Protein AF-A0A3D2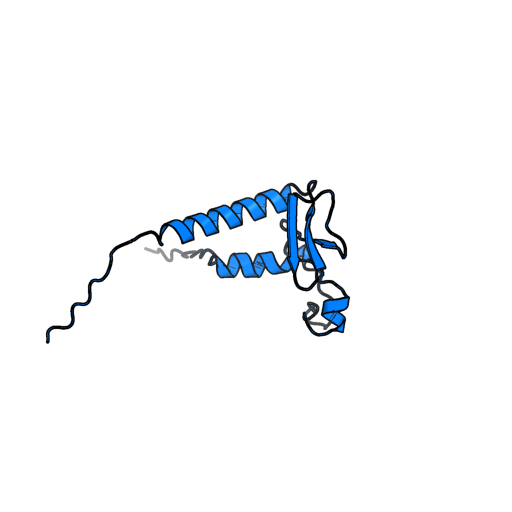HH49-F1 (afdb_monomer_lite)

Secondary structure (DSSP, 8-state):
-----------PPPHHHHHHHHGGGBPPPHHHHHTTSS---B-TTSSBP-GGGT--S--BEEESSPPSSEEEEEEETTEEEEEETT-HHHHHHHHHHHHHHHHHHGGG------------

Foldseek 3Di:
DDDPPPDDDDDDDDLVRLVVLLVLQEDDPVVCCVVVVDPQDADPVRHRDNSCVVVVQAHKYKDLDDDPAFPDWDDDPSIIIGHGNPRPSNVVSVVVSVVVVVVVCVVVPPPPPPDDDDDD

Structure (mmCIF, N/CA/C/O backbone):
data_AF-A0A3D2HH49-F1
#
_entry.id   AF-A0A3D2HH49-F1
#
loop_
_atom_site.group_PDB
_atom_site.id
_atom_site.type_symbol
_atom_site.label_atom_id
_atom_site.label_alt_id
_atom_site.label_comp_id
_atom_site.label_asym_id
_atom_site.label_entity_id
_atom_site.label_seq_id
_atom_site.pdbx_PDB_ins_code
_atom_site.Cartn_x
_atom_site.Cartn_y
_atom_site.Cartn_z
_atom_site.occupancy
_atom_site.B_iso_or_equiv
_atom_site.auth_seq_id
_atom_site.auth_comp_id
_atom_site.auth_asym_id
_atom_site.auth_atom_id
_atom_site.pdbx_PDB_model_num
ATOM 1 N N . LEU A 1 1 ? 31.357 33.435 22.767 1.00 41.88 1 LEU A N 1
ATOM 2 C CA . LEU A 1 1 ? 30.762 32.259 23.426 1.00 41.88 1 LEU A CA 1
ATOM 3 C C . LEU A 1 1 ? 29.856 31.630 22.396 1.00 41.88 1 LEU A C 1
ATOM 5 O O . LEU A 1 1 ? 28.880 32.253 21.998 1.00 41.88 1 LEU A O 1
ATOM 9 N N . ASP A 1 2 ? 30.326 30.503 21.885 1.00 55.03 2 ASP A N 1
ATOM 10 C CA . ASP A 1 2 ? 29.757 29.717 20.800 1.00 55.03 2 ASP A CA 1
ATOM 11 C C . ASP A 1 2 ? 28.342 29.238 21.104 1.00 55.03 2 ASP A C 1
ATOM 13 O O . ASP A 1 2 ? 28.065 28.790 22.217 1.00 55.03 2 ASP A O 1
ATOM 17 N N . GLN A 1 3 ? 27.480 29.261 20.087 1.00 56.69 3 GLN A N 1
ATOM 18 C CA . GLN A 1 3 ? 26.360 28.330 19.990 1.00 56.69 3 GLN A CA 1
ATOM 19 C C . GLN A 1 3 ? 25.876 28.225 18.536 1.00 56.69 3 GLN A C 1
ATOM 21 O O . GLN A 1 3 ? 24.734 28.545 18.214 1.00 56.69 3 GLN A O 1
ATOM 26 N N . ASP A 1 4 ? 26.754 27.736 17.654 1.00 56.50 4 ASP A N 1
ATOM 27 C CA . ASP A 1 4 ? 26.332 27.092 16.404 1.00 56.50 4 ASP A CA 1
ATOM 28 C C . ASP A 1 4 ? 25.575 25.808 16.773 1.00 56.50 4 ASP A C 1
ATOM 30 O O . ASP A 1 4 ? 26.128 24.716 16.877 1.00 56.50 4 ASP A O 1
ATOM 34 N N . SER A 1 5 ? 24.289 25.962 17.081 1.00 60.91 5 SER A N 1
ATOM 35 C CA . SER A 1 5 ? 23.391 24.835 17.302 1.00 60.91 5 SER A CA 1
ATOM 36 C C . SER A 1 5 ? 22.958 24.325 15.935 1.00 60.91 5 SER A C 1
ATOM 38 O O . SER A 1 5 ? 22.087 24.920 15.298 1.00 60.91 5 SER A O 1
ATOM 40 N N . GLU A 1 6 ? 23.579 23.243 15.468 1.00 72.56 6 GLU A N 1
ATOM 41 C CA . GLU A 1 6 ? 23.123 22.502 14.293 1.00 72.56 6 GLU A CA 1
ATOM 42 C C . GLU A 1 6 ? 21.652 22.104 14.490 1.00 72.56 6 GLU A C 1
ATOM 44 O O . GLU A 1 6 ? 21.317 21.205 15.263 1.00 72.56 6 GLU A O 1
ATOM 49 N N . SER A 1 7 ? 20.744 22.825 13.832 1.00 74.88 7 SER A N 1
ATOM 50 C CA . SER A 1 7 ? 19.310 22.574 13.944 1.00 74.88 7 SER A CA 1
ATOM 51 C C . SER A 1 7 ? 18.881 21.523 12.920 1.00 74.88 7 SER A C 1
ATOM 53 O O . SER A 1 7 ? 19.036 21.698 11.712 1.00 74.88 7 SER A O 1
ATOM 55 N N . LEU A 1 8 ? 18.335 20.406 13.407 1.00 81.50 8 LEU A N 1
ATOM 56 C CA . LEU A 1 8 ? 17.749 19.358 12.574 1.00 81.50 8 LEU A CA 1
ATOM 57 C C . LEU A 1 8 ? 16.251 19.619 12.402 1.00 81.50 8 LEU A C 1
ATOM 59 O O . LEU A 1 8 ? 15.464 19.435 13.331 1.00 81.50 8 LEU A O 1
ATOM 63 N N . VAL A 1 9 ? 15.848 20.012 11.196 1.00 82.69 9 VAL A N 1
ATOM 64 C CA . VAL A 1 9 ? 14.434 20.166 10.839 1.00 82.69 9 VAL A CA 1
ATOM 65 C C . VAL A 1 9 ? 13.927 18.860 10.234 1.00 82.69 9 VAL A C 1
ATOM 67 O O . VAL A 1 9 ? 14.352 18.455 9.154 1.00 82.69 9 VAL A O 1
ATOM 70 N N . VAL A 1 10 ? 12.997 18.199 10.923 1.00 86.12 10 VAL A N 1
ATOM 71 C CA . VAL A 1 10 ? 12.302 17.014 10.406 1.00 86.12 10 VAL A CA 1
ATOM 72 C C . VAL A 1 10 ? 10.929 17.439 9.902 1.00 86.12 10 VAL A C 1
ATOM 74 O O . VAL A 1 10 ? 10.110 17.944 10.666 1.00 86.12 10 VAL A O 1
ATOM 77 N N . GLN A 1 11 ? 10.666 17.215 8.615 1.00 82.44 11 GLN A N 1
ATOM 78 C CA . GLN A 1 11 ? 9.363 17.476 8.011 1.00 82.44 11 GLN A CA 1
ATOM 79 C C . GLN A 1 11 ? 8.635 16.162 7.714 1.00 82.44 11 GLN A C 1
ATOM 81 O O . GLN A 1 11 ? 9.164 15.271 7.046 1.00 82.44 11 GLN A O 1
ATOM 86 N N . CYS A 1 12 ? 7.395 16.049 8.188 1.00 84.69 12 CYS A N 1
ATOM 87 C CA . CYS A 1 12 ? 6.527 14.921 7.865 1.00 84.69 12 CYS A CA 1
ATOM 88 C C . CYS A 1 12 ? 6.048 14.987 6.408 1.00 84.69 12 CYS A C 1
ATOM 90 O O . CYS A 1 12 ? 5.880 16.063 5.830 1.00 84.69 12 CYS A O 1
ATOM 92 N N . ARG A 1 13 ? 5.775 13.819 5.816 1.00 83.88 13 ARG A N 1
ATOM 93 C CA . ARG A 1 13 ? 5.151 13.748 4.488 1.00 83.88 13 ARG A CA 1
ATOM 94 C C . ARG A 1 13 ? 3.709 14.243 4.550 1.00 83.88 13 ARG A C 1
ATOM 96 O O . ARG A 1 13 ? 3.001 14.002 5.524 1.00 83.88 13 ARG A O 1
ATOM 103 N N . THR A 1 14 ? 3.258 14.866 3.466 1.00 91.62 14 THR A N 1
ATOM 104 C CA . THR A 1 14 ? 1.831 15.130 3.248 1.00 91.62 14 THR A CA 1
ATOM 105 C C . THR A 1 14 ? 1.067 13.812 3.100 1.00 91.62 14 THR A C 1
ATOM 107 O O . THR A 1 14 ? 1.656 12.791 2.735 1.00 91.62 14 THR A O 1
ATOM 110 N N . LEU A 1 15 ? -0.255 13.829 3.310 1.00 90.81 15 LEU A N 1
ATOM 111 C CA . LEU A 1 15 ? -1.096 12.646 3.082 1.00 90.81 15 LEU A CA 1
ATOM 11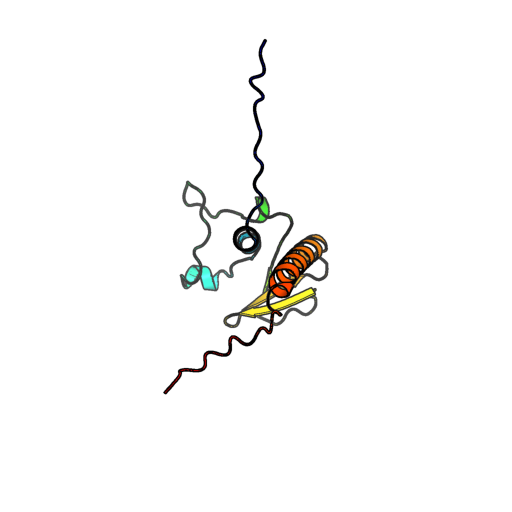2 C C . LEU A 1 15 ? -0.937 12.106 1.652 1.00 90.81 15 LEU A C 1
ATOM 114 O O . LEU A 1 15 ? -0.799 10.902 1.461 1.00 90.81 15 LEU A O 1
ATOM 118 N N . LEU A 1 16 ? -0.856 12.991 0.654 1.00 91.94 16 LEU A N 1
ATOM 119 C CA . LEU A 1 16 ? -0.572 12.599 -0.727 1.00 91.94 16 LEU A CA 1
ATOM 120 C C . LEU A 1 16 ? 0.780 11.877 -0.850 1.00 91.94 16 LEU A C 1
ATOM 122 O O . LEU A 1 16 ? 0.874 10.861 -1.531 1.00 91.94 16 LEU A O 1
ATOM 126 N N . GLY A 1 17 ? 1.820 12.361 -0.166 1.00 91.44 17 GLY A N 1
ATOM 127 C CA . GLY A 1 17 ? 3.131 11.709 -0.135 1.00 91.44 17 GLY A CA 1
ATOM 128 C C . GLY A 1 17 ? 3.124 10.345 0.565 1.00 91.44 17 GLY A C 1
ATOM 129 O O . GLY A 1 17 ? 3.910 9.469 0.197 1.00 91.44 17 GLY A O 1
ATOM 130 N N . VAL A 1 18 ? 2.236 10.149 1.545 1.00 92.12 18 VAL A N 1
ATOM 131 C CA . VAL A 1 18 ? 1.986 8.846 2.181 1.00 92.12 18 VAL A CA 1
ATOM 132 C C . VAL A 1 18 ? 1.286 7.903 1.203 1.00 92.12 18 VAL A C 1
ATOM 134 O O . VAL A 1 18 ? 1.764 6.792 1.000 1.00 92.12 18 VAL A O 1
ATOM 137 N N . LEU A 1 19 ? 0.221 8.351 0.533 1.00 92.50 19 LEU A N 1
ATOM 138 C CA . LEU A 1 19 ? -0.505 7.553 -0.464 1.00 92.50 19 LEU A CA 1
ATOM 139 C C . LEU A 1 19 ? 0.376 7.189 -1.666 1.00 92.50 19 LEU A C 1
ATOM 141 O O . LEU A 1 19 ? 0.357 6.051 -2.128 1.00 92.50 19 LEU A O 1
ATOM 145 N N . TYR A 1 20 ? 1.211 8.119 -2.136 1.00 91.31 20 TYR A N 1
ATOM 146 C CA . TYR A 1 20 ? 2.184 7.851 -3.196 1.00 91.31 20 TYR A CA 1
ATOM 147 C C . TYR A 1 20 ? 3.236 6.817 -2.777 1.00 91.31 20 TYR A C 1
ATOM 149 O O . TYR A 1 20 ? 3.704 6.038 -3.601 1.00 91.31 20 TYR A O 1
ATOM 157 N N . PHE A 1 21 ? 3.623 6.794 -1.501 1.00 90.94 21 PHE A N 1
ATOM 158 C CA . PHE A 1 21 ? 4.516 5.759 -0.991 1.00 90.94 21 PHE A CA 1
ATOM 159 C C . PHE A 1 21 ? 3.798 4.410 -0.858 1.00 90.94 21 PHE A C 1
ATOM 161 O O . PHE A 1 21 ? 4.348 3.389 -1.262 1.00 90.94 21 PHE A O 1
ATOM 168 N N . ALA A 1 22 ? 2.561 4.408 -0.357 1.00 92.25 22 ALA A N 1
ATOM 169 C CA . ALA A 1 22 ? 1.738 3.210 -0.227 1.00 92.25 22 ALA A CA 1
ATOM 170 C C . ALA A 1 22 ? 1.408 2.572 -1.587 1.00 92.25 22 ALA A C 1
ATOM 172 O O . ALA A 1 22 ? 1.373 1.349 -1.688 1.00 92.25 22 ALA A O 1
ATOM 173 N N . SER A 1 23 ? 1.262 3.363 -2.659 1.00 90.94 23 SER A N 1
ATOM 174 C CA . SER A 1 23 ? 1.023 2.834 -4.012 1.00 90.94 23 SER A CA 1
ATOM 175 C C . SER A 1 23 ? 2.148 1.927 -4.519 1.00 90.94 23 SER A C 1
ATOM 177 O O . SER A 1 23 ? 1.917 1.096 -5.389 1.00 90.94 23 SER A O 1
ATOM 179 N N . LYS A 1 24 ? 3.359 2.031 -3.955 1.00 89.94 24 LYS A N 1
ATOM 180 C CA . LYS A 1 24 ? 4.479 1.133 -4.271 1.00 89.94 24 LYS A CA 1
ATOM 181 C C . LYS A 1 24 ? 4.324 -0.267 -3.676 1.00 89.94 24 LYS A C 1
ATOM 183 O O . LYS A 1 24 ? 4.969 -1.190 -4.156 1.00 89.94 24 LYS A O 1
ATOM 188 N N . GLY A 1 25 ? 3.492 -0.423 -2.648 1.00 91.00 25 GLY A N 1
ATOM 189 C CA . GLY A 1 25 ? 3.141 -1.721 -2.067 1.00 91.00 25 GLY A CA 1
ATOM 190 C C . GLY A 1 25 ? 2.095 -2.498 -2.873 1.00 91.00 25 GLY A C 1
ATOM 191 O O . GLY A 1 25 ? 1.833 -3.661 -2.565 1.00 91.00 25 GLY A O 1
ATOM 192 N N . VAL A 1 26 ? 1.499 -1.868 -3.892 1.00 91.56 26 VAL A N 1
ATOM 193 C CA . VAL A 1 26 ? 0.491 -2.480 -4.760 1.00 91.56 26 VAL A CA 1
ATOM 194 C C . VAL A 1 26 ? 1.175 -3.252 -5.879 1.00 91.56 26 VAL A C 1
ATOM 196 O O . VAL A 1 26 ? 1.989 -2.703 -6.623 1.00 91.56 26 VAL A O 1
ATOM 199 N N . GLU A 1 27 ? 0.846 -4.534 -5.997 1.00 89.94 27 GLU A N 1
ATOM 200 C CA . GLU A 1 27 ? 1.297 -5.352 -7.113 1.00 89.94 27 GLU A CA 1
ATOM 201 C C . GLU A 1 27 ? 0.610 -4.937 -8.408 1.00 89.94 27 GLU A C 1
ATOM 203 O O . GLU A 1 27 ? -0.588 -4.662 -8.442 1.00 89.94 27 GLU A O 1
ATOM 208 N N . VAL A 1 28 ? 1.381 -4.917 -9.491 1.00 87.31 28 VAL A N 1
ATOM 209 C CA . VAL A 1 28 ? 0.873 -4.595 -10.822 1.00 87.31 28 VAL A CA 1
ATOM 210 C C . VAL A 1 28 ? 0.696 -5.905 -11.593 1.00 87.31 28 VAL A C 1
ATOM 212 O O . VAL A 1 28 ? 1.686 -6.627 -11.761 1.00 87.31 28 VAL A O 1
ATOM 215 N N . PRO A 1 29 ? -0.520 -6.228 -12.069 1.00 86.06 29 PRO A N 1
ATOM 216 C CA . PRO A 1 29 ? -0.741 -7.375 -12.940 1.00 86.06 29 PRO A CA 1
ATOM 217 C C . PRO A 1 29 ? 0.115 -7.278 -14.205 1.00 86.06 29 PRO A C 1
ATOM 219 O O . PRO A 1 29 ? 0.246 -6.206 -14.797 1.00 86.06 29 PRO A O 1
ATOM 222 N N . GLN A 1 30 ? 0.655 -8.404 -14.676 1.00 81.56 30 GLN A N 1
ATOM 223 C CA . GLN A 1 30 ? 1.482 -8.417 -15.891 1.00 81.56 30 GLN A CA 1
ATOM 224 C C . GLN A 1 30 ? 0.710 -7.900 -17.118 1.00 81.56 30 GLN A C 1
ATOM 226 O O . GLN A 1 30 ? 1.279 -7.198 -17.950 1.00 81.56 30 GLN A O 1
ATOM 231 N N . LEU A 1 31 ? -0.601 -8.159 -17.175 1.00 81.56 31 LEU A N 1
ATOM 232 C CA . LEU A 1 31 ? -1.493 -7.657 -18.222 1.00 81.56 31 LEU A CA 1
ATOM 233 C C . LEU A 1 31 ? -1.470 -6.121 -18.328 1.00 81.56 31 LEU A C 1
ATOM 235 O O . LEU A 1 31 ? -1.464 -5.580 -19.433 1.00 81.56 31 LEU A O 1
ATOM 239 N N . ASP A 1 32 ? -1.398 -5.419 -17.194 1.00 81.06 32 ASP A N 1
ATOM 240 C CA . ASP A 1 32 ? -1.344 -3.954 -17.160 1.00 81.06 32 ASP A CA 1
ATOM 241 C C . ASP A 1 32 ? 0.036 -3.416 -17.569 1.00 81.06 32 ASP A C 1
ATOM 243 O O . ASP A 1 32 ? 0.140 -2.305 -18.100 1.00 81.06 32 ASP A O 1
ATOM 247 N N . ILE A 1 33 ? 1.097 -4.199 -17.354 1.00 80.81 33 ILE A N 1
ATOM 248 C CA . ILE A 1 33 ? 2.456 -3.871 -17.805 1.00 80.81 33 ILE A CA 1
ATOM 249 C C . ILE A 1 33 ? 2.535 -3.997 -19.328 1.00 80.81 33 ILE A C 1
ATOM 251 O O . ILE A 1 33 ? 2.982 -3.069 -20.005 1.00 80.81 33 ILE A O 1
ATOM 255 N N . ASP A 1 34 ? 2.059 -5.116 -19.870 1.00 77.81 34 ASP A N 1
ATOM 256 C CA . ASP A 1 34 ? 2.102 -5.407 -21.305 1.00 77.81 34 ASP A CA 1
ATOM 257 C C . ASP A 1 34 ? 1.167 -4.467 -22.089 1.00 77.81 34 ASP A C 1
ATOM 259 O O . ASP A 1 34 ? 1.506 -3.973 -23.168 1.00 77.81 34 ASP A O 1
ATOM 263 N N . GLY A 1 35 ? 0.017 -4.127 -21.498 1.00 78.19 35 GLY A N 1
ATOM 264 C CA . GLY A 1 35 ? -0.931 -3.145 -22.022 1.00 78.19 35 GLY A CA 1
ATOM 265 C C . GLY A 1 35 ? -0.468 -1.685 -21.930 1.00 78.19 35 GLY A C 1
ATOM 266 O O . GLY A 1 35 ? -1.220 -0.800 -22.331 1.00 78.19 35 GLY A O 1
ATOM 267 N N . HIS A 1 36 ? 0.737 -1.412 -21.406 1.00 70.50 36 HIS A N 1
ATOM 268 C CA . HIS A 1 36 ? 1.274 -0.062 -21.162 1.00 70.50 36 HIS A CA 1
ATOM 269 C C . HIS A 1 36 ? 0.380 0.811 -20.256 1.00 70.50 36 HIS A C 1
ATOM 271 O O . HIS A 1 36 ? 0.482 2.039 -20.253 1.00 70.50 36 HIS A O 1
ATOM 277 N N . VAL A 1 37 ? -0.490 0.178 -19.466 1.00 71.62 37 VAL A N 1
ATOM 278 C CA . VAL A 1 37 ? -1.399 0.831 -18.517 1.00 71.62 37 VAL A CA 1
ATOM 279 C C . VAL A 1 37 ? -0.641 1.277 -17.270 1.00 71.62 37 VAL A C 1
ATOM 281 O O . VAL A 1 37 ? -0.910 2.349 -16.726 1.00 71.62 37 VAL A O 1
ATOM 284 N N . ALA A 1 38 ? 0.331 0.476 -16.841 1.00 71.31 38 ALA A N 1
ATOM 285 C CA . ALA A 1 38 ? 1.216 0.787 -15.735 1.00 71.31 38 ALA A CA 1
ATOM 286 C C . ALA A 1 38 ? 2.670 0.551 -16.150 1.00 71.31 38 ALA A C 1
ATOM 288 O O . ALA A 1 38 ? 3.049 -0.516 -16.631 1.00 71.31 38 ALA A O 1
ATOM 289 N N . GLY A 1 39 ? 3.518 1.559 -15.942 1.00 69.44 39 GLY A N 1
ATOM 290 C CA . GLY A 1 39 ? 4.952 1.409 -16.145 1.00 69.44 39 GLY A CA 1
ATOM 291 C C . GLY A 1 39 ? 5.534 0.483 -15.081 1.00 69.44 39 GLY A C 1
ATOM 292 O O . GLY A 1 39 ? 5.569 0.844 -13.902 1.00 69.44 39 GLY A O 1
ATOM 293 N N . GLY A 1 40 ? 6.023 -0.689 -15.493 1.00 68.31 40 GLY A N 1
ATOM 294 C CA . GLY A 1 40 ? 6.827 -1.543 -14.623 1.00 68.31 40 GLY A CA 1
ATOM 295 C C . GLY A 1 40 ? 7.965 -0.722 -14.018 1.00 68.31 40 GLY A C 1
ATOM 296 O O . GLY A 1 40 ? 8.684 -0.018 -14.732 1.00 68.31 40 GLY A O 1
ATOM 297 N N . SER A 1 41 ? 8.101 -0.751 -12.694 1.00 69.06 41 SER A N 1
ATOM 298 C CA . SER A 1 41 ? 9.139 0.039 -12.038 1.00 69.06 41 SER A CA 1
ATOM 299 C C . SER A 1 41 ? 10.507 -0.535 -12.356 1.00 69.06 41 SER A C 1
ATOM 301 O O . SER A 1 41 ? 10.745 -1.725 -12.160 1.00 69.06 41 SER A O 1
ATOM 303 N N . LYS A 1 42 ? 11.394 0.318 -12.864 1.00 76.31 42 LYS A N 1
ATOM 304 C CA . LYS A 1 42 ? 12.751 -0.057 -13.250 1.00 76.31 42 LYS A CA 1
ATOM 305 C C . LYS A 1 42 ? 13.762 0.615 -12.333 1.00 76.31 42 LYS A C 1
ATOM 307 O O . LYS A 1 42 ? 13.552 1.740 -11.884 1.00 76.31 42 LYS A O 1
ATOM 312 N N . ASP A 1 43 ? 14.849 -0.084 -12.048 1.00 76.00 43 ASP A N 1
ATOM 313 C CA . ASP A 1 43 ? 15.999 0.482 -11.363 1.00 76.00 43 ASP A CA 1
ATOM 314 C C . ASP A 1 43 ? 16.788 1.422 -12.294 1.00 76.00 43 ASP A C 1
ATOM 316 O O . ASP A 1 43 ? 16.485 1.577 -13.482 1.00 76.00 43 ASP A O 1
ATOM 320 N N . ARG A 1 44 ? 17.846 2.044 -11.760 1.00 77.25 44 ARG A N 1
ATOM 321 C CA . ARG A 1 44 ? 18.730 2.944 -12.525 1.00 77.25 44 ARG A CA 1
ATOM 322 C C . ARG A 1 44 ? 19.459 2.271 -13.699 1.00 77.25 44 ARG A C 1
ATOM 324 O O . ARG A 1 44 ? 20.081 2.965 -14.495 1.00 77.25 44 ARG A O 1
ATOM 331 N N . TRP A 1 45 ? 19.407 0.945 -13.794 1.00 77.06 45 TRP A N 1
ATOM 332 C CA . TRP A 1 45 ? 20.005 0.137 -14.854 1.00 77.06 45 TRP A CA 1
ATOM 333 C C . TRP A 1 45 ? 18.949 -0.506 -15.769 1.00 77.06 45 TRP A C 1
ATOM 335 O O . TRP A 1 45 ? 19.290 -1.343 -16.603 1.00 77.06 45 TRP A O 1
ATOM 345 N N . GLY A 1 46 ? 17.673 -0.128 -15.633 1.00 75.56 46 GLY A N 1
ATOM 346 C CA . GLY A 1 46 ? 16.576 -0.614 -16.466 1.00 75.56 46 GLY A CA 1
ATOM 347 C C . GLY A 1 46 ? 16.013 -1.986 -16.076 1.00 75.56 46 GLY A C 1
ATOM 348 O O . GLY A 1 46 ? 15.151 -2.493 -16.795 1.00 75.56 46 GLY A O 1
ATOM 349 N N . LYS A 1 47 ? 16.453 -2.592 -14.966 1.00 77.94 47 LYS A N 1
ATOM 350 C CA . LYS A 1 47 ? 15.950 -3.894 -14.489 1.00 77.94 47 LYS A CA 1
ATOM 351 C C . LYS A 1 47 ? 14.689 -3.727 -13.639 1.00 77.94 47 LYS A C 1
ATOM 353 O O . LYS A 1 47 ? 14.540 -2.681 -13.012 1.00 77.94 47 LYS A O 1
ATOM 358 N N . PRO A 1 48 ? 13.803 -4.738 -13.557 1.00 79.19 48 PRO A N 1
ATOM 359 C CA . PRO A 1 48 ? 12.647 -4.697 -12.664 1.00 79.19 48 PRO A CA 1
ATOM 360 C C . PRO A 1 48 ? 13.059 -4.390 -11.219 1.00 79.19 48 PRO A C 1
ATOM 362 O O . PRO A 1 48 ? 13.917 -5.067 -10.650 1.00 79.19 48 PRO A O 1
ATOM 365 N N . PHE A 1 49 ? 12.459 -3.355 -10.636 1.00 80.38 49 PHE A N 1
ATOM 366 C CA . PHE A 1 49 ? 12.698 -2.947 -9.259 1.00 80.38 49 PHE A CA 1
ATOM 367 C C . PHE A 1 49 ? 11.633 -3.540 -8.340 1.00 80.38 49 PHE A C 1
ATOM 369 O O . PHE A 1 49 ? 10.441 -3.268 -8.487 1.00 80.38 49 PHE A O 1
ATOM 376 N N . ASP A 1 50 ? 12.082 -4.323 -7.365 1.00 80.25 50 ASP A N 1
ATOM 377 C CA . ASP A 1 50 ? 11.216 -4.930 -6.363 1.00 80.25 50 ASP A CA 1
ATOM 378 C C . ASP A 1 50 ? 10.895 -3.934 -5.239 1.00 80.25 50 ASP A C 1
ATOM 380 O O . ASP A 1 50 ? 11.675 -3.739 -4.299 1.00 80.25 50 ASP A O 1
ATOM 384 N N . TRP A 1 51 ? 9.722 -3.306 -5.333 1.00 81.75 51 TRP A N 1
ATOM 385 C CA . TRP A 1 51 ? 9.243 -2.369 -4.319 1.00 81.75 51 TRP A CA 1
ATOM 386 C C . TRP A 1 51 ? 8.938 -3.017 -2.972 1.00 81.75 51 TRP A C 1
ATOM 388 O O . TRP A 1 51 ? 8.931 -2.289 -1.977 1.00 81.75 51 TRP A O 1
ATOM 398 N N . LYS A 1 52 ? 8.791 -4.348 -2.886 1.00 77.44 52 LYS A N 1
ATOM 399 C CA . LYS A 1 52 ? 8.583 -5.036 -1.601 1.00 77.44 52 LYS A CA 1
ATOM 400 C C . LYS A 1 52 ? 9.756 -4.816 -0.644 1.00 77.44 52 LYS A C 1
ATOM 402 O O . LYS A 1 52 ? 9.574 -4.826 0.568 1.00 77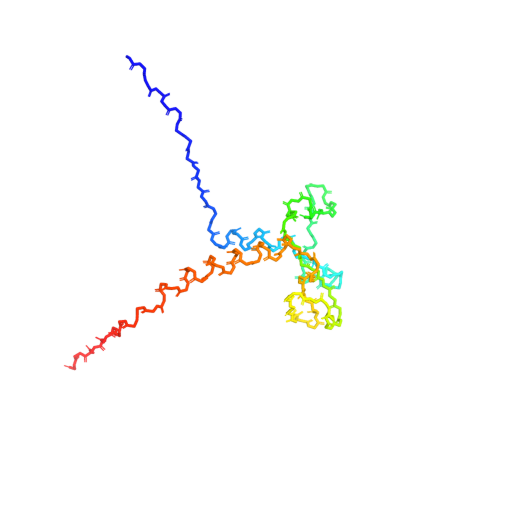.44 52 LYS A O 1
ATOM 407 N N . LYS A 1 53 ? 10.955 -4.537 -1.169 1.00 81.25 53 LYS A N 1
ATOM 408 C CA . LYS A 1 53 ? 12.150 -4.221 -0.365 1.00 81.25 53 LYS A CA 1
ATOM 409 C C . LYS A 1 53 ? 12.107 -2.837 0.278 1.00 81.25 53 LYS A C 1
ATOM 411 O O . LYS A 1 53 ? 12.777 -2.612 1.280 1.00 81.25 53 LYS A O 1
ATOM 416 N N . VAL A 1 54 ? 11.353 -1.908 -0.306 1.00 83.44 54 VAL A N 1
ATOM 417 C CA . VAL A 1 54 ? 11.246 -0.520 0.168 1.00 83.44 54 VAL A CA 1
ATOM 418 C C . VAL A 1 54 ? 9.962 -0.321 0.970 1.00 83.44 54 VAL A C 1
ATOM 420 O O . VAL A 1 54 ? 9.982 0.311 2.023 1.00 83.44 54 VAL A O 1
ATOM 423 N N . CYS A 1 55 ? 8.849 -0.875 0.492 1.00 84.75 55 CYS A N 1
ATOM 424 C CA . CYS A 1 55 ? 7.554 -0.840 1.156 1.00 84.75 55 CYS A CA 1
ATOM 425 C C . CYS A 1 55 ? 7.273 -2.208 1.793 1.00 84.75 55 CYS A C 1
ATOM 427 O O . CYS A 1 55 ? 6.563 -3.038 1.241 1.00 84.75 55 CYS A O 1
ATOM 429 N N . THR A 1 56 ? 7.875 -2.463 2.955 1.00 85.00 56 THR A N 1
ATOM 430 C CA . THR A 1 56 ? 7.791 -3.774 3.629 1.00 85.00 56 THR A CA 1
ATOM 431 C C . THR A 1 56 ? 6.552 -3.938 4.510 1.00 85.00 56 THR A C 1
ATOM 433 O O . THR A 1 56 ? 6.268 -5.038 4.973 1.00 85.00 56 THR A O 1
ATOM 436 N N . ARG A 1 57 ? 5.840 -2.844 4.806 1.00 90.00 57 ARG A N 1
ATOM 437 C CA . ARG A 1 57 ? 4.732 -2.810 5.780 1.00 90.00 57 ARG A CA 1
ATOM 438 C C . ARG A 1 57 ? 3.356 -2.679 5.141 1.00 90.00 57 ARG A C 1
ATOM 440 O O . ARG A 1 57 ? 2.367 -2.631 5.858 1.00 90.00 57 ARG A O 1
ATOM 447 N N . PHE A 1 58 ? 3.303 -2.585 3.819 1.00 94.38 58 PHE A N 1
ATOM 448 C CA . PHE A 1 58 ? 2.058 -2.450 3.090 1.00 94.38 58 PHE A CA 1
ATOM 449 C C . PHE A 1 58 ? 2.150 -3.216 1.782 1.00 94.38 58 PHE A C 1
ATOM 451 O O . PHE A 1 58 ? 3.019 -2.943 0.955 1.00 94.38 58 PHE A O 1
ATOM 458 N N . HIS A 1 59 ? 1.250 -4.173 1.625 1.00 94.75 59 HIS A N 1
ATOM 459 C CA . HIS A 1 59 ? 1.186 -5.060 0.490 1.00 94.75 59 HIS A CA 1
ATOM 460 C C . HIS A 1 59 ? -0.262 -5.219 0.035 1.00 94.75 59 HIS A C 1
ATOM 462 O O . HIS A 1 59 ? -1.149 -5.528 0.830 1.00 94.75 59 HIS A O 1
ATOM 468 N N . VAL A 1 60 ? -0.490 -4.994 -1.256 1.00 94.75 60 VAL A N 1
ATOM 469 C CA . VAL A 1 60 ? -1.779 -5.227 -1.907 1.00 94.75 60 VAL A CA 1
ATOM 470 C C . VAL A 1 60 ? -1.531 -6.176 -3.067 1.00 94.75 60 VAL A C 1
ATOM 472 O O . VAL A 1 60 ? -0.800 -5.836 -3.999 1.00 94.75 60 VAL A O 1
ATOM 475 N N . ALA A 1 61 ? -2.122 -7.362 -2.979 1.00 93.94 61 ALA A N 1
ATOM 476 C CA . ALA A 1 61 ? -2.076 -8.379 -4.016 1.00 93.94 61 ALA A CA 1
ATOM 477 C C . ALA A 1 61 ? -3.209 -8.158 -5.024 1.00 93.94 61 ALA A C 1
ATOM 479 O O . ALA A 1 61 ? -4.143 -7.386 -4.776 1.00 93.94 61 ALA A O 1
ATOM 480 N N . TRP A 1 62 ? -3.138 -8.855 -6.154 1.00 94.12 62 TRP A N 1
ATOM 481 C CA . TRP A 1 62 ? -4.194 -8.846 -7.159 1.00 94.12 62 TRP A CA 1
ATOM 482 C C . TRP A 1 62 ? -4.681 -10.260 -7.489 1.00 94.12 62 TRP A C 1
ATOM 484 O O . TRP A 1 62 ? -3.970 -11.245 -7.302 1.00 94.12 62 TRP A O 1
ATOM 494 N N . SER A 1 63 ? -5.918 -10.360 -7.965 1.00 93.62 63 SER A N 1
ATOM 495 C CA . SER A 1 63 ? -6.551 -11.593 -8.433 1.00 93.62 63 SER A CA 1
ATOM 496 C C . SER A 1 63 ? -7.514 -11.274 -9.576 1.00 93.62 63 SER A C 1
ATOM 498 O O . SER A 1 63 ? -8.077 -10.183 -9.636 1.00 93.62 63 SER A O 1
ATOM 500 N N . VAL A 1 64 ? -7.707 -12.222 -10.494 1.00 92.19 64 VAL A N 1
ATOM 501 C CA . VAL A 1 64 ? -8.719 -12.099 -11.559 1.00 92.19 64 VAL A CA 1
ATOM 502 C C . VAL A 1 64 ? -1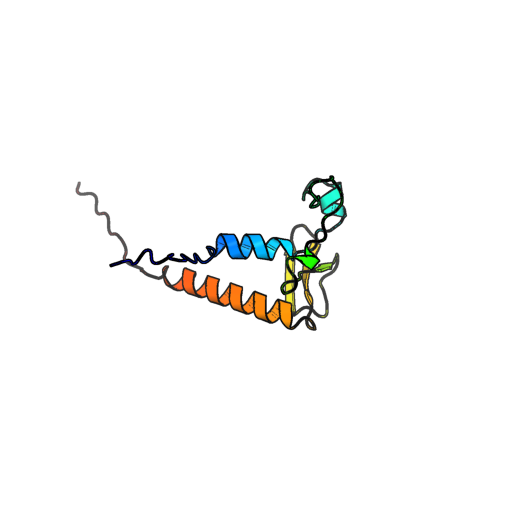0.123 -12.253 -10.975 1.00 92.19 64 VAL A C 1
ATOM 504 O O . VAL A 1 64 ? -11.026 -11.495 -11.311 1.00 92.19 64 VAL A O 1
ATOM 507 N N . ASP A 1 65 ? -10.287 -13.196 -10.048 1.00 93.69 65 ASP A N 1
ATOM 508 C CA . ASP A 1 65 ? -11.551 -13.451 -9.364 1.00 93.69 65 ASP A CA 1
ATOM 509 C C . ASP A 1 65 ? -11.602 -12.755 -8.002 1.00 93.69 65 ASP A C 1
ATOM 511 O O . ASP A 1 65 ? -10.568 -12.492 -7.376 1.00 93.69 65 ASP A O 1
ATOM 515 N N . CYS A 1 66 ? -12.821 -12.522 -7.509 1.00 92.88 66 CYS A N 1
ATOM 516 C CA . CYS A 1 66 ? -13.042 -11.934 -6.193 1.00 92.88 66 CYS A CA 1
ATOM 517 C C . CYS A 1 66 ? -12.392 -12.802 -5.089 1.00 92.88 66 CYS A C 1
ATOM 519 O O . CYS A 1 66 ? -12.697 -13.998 -4.982 1.00 92.88 66 CYS A O 1
ATOM 521 N N . PRO A 1 67 ? -11.489 -12.235 -4.267 1.00 93.12 67 PRO A N 1
ATOM 522 C CA . PRO A 1 67 ? -10.745 -12.998 -3.274 1.00 93.12 67 PRO A CA 1
ATOM 523 C C . PRO A 1 67 ? -11.654 -13.451 -2.127 1.00 93.12 67 PRO A C 1
ATOM 525 O O . PRO A 1 67 ? -12.382 -12.659 -1.535 1.00 93.12 67 PRO A O 1
ATOM 528 N N . LYS A 1 68 ? -11.574 -14.740 -1.772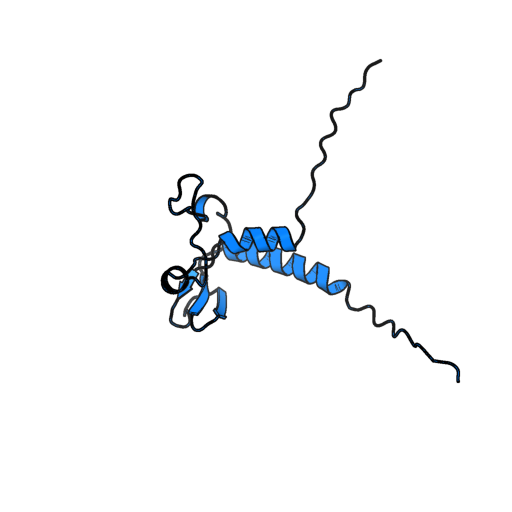 1.00 91.88 68 LYS A N 1
ATOM 529 C CA . LYS A 1 68 ? -12.404 -15.335 -0.706 1.00 91.88 68 LYS A CA 1
ATOM 530 C C . LYS A 1 68 ? -11.979 -14.913 0.704 1.00 91.88 68 LYS A C 1
ATOM 532 O O . LYS A 1 68 ? -12.833 -14.734 1.561 1.00 91.88 68 LYS A O 1
ATOM 537 N N . ASN A 1 69 ? -10.672 -14.755 0.927 1.00 92.56 69 ASN A N 1
ATOM 538 C CA . ASN A 1 69 ? -10.076 -14.455 2.234 1.00 92.56 69 ASN A CA 1
ATOM 539 C C . ASN A 1 69 ? -9.304 -13.129 2.174 1.00 92.56 69 ASN A C 1
ATOM 541 O O . ASN A 1 69 ? -8.075 -13.099 2.264 1.00 92.56 69 ASN A O 1
ATOM 545 N N . ALA A 1 70 ? -10.032 -12.035 1.968 1.00 95.44 70 ALA A N 1
ATOM 546 C CA . ALA A 1 70 ? -9.477 -10.689 1.960 1.00 95.44 70 ALA A CA 1
ATOM 547 C C . ALA A 1 70 ? -10.014 -9.880 3.141 1.00 95.44 70 ALA A C 1
ATOM 549 O O . ALA A 1 70 ? -11.203 -9.922 3.445 1.00 95.44 70 ALA A O 1
ATOM 550 N N . TYR A 1 71 ? -9.137 -9.094 3.759 1.00 95.94 71 TYR A N 1
ATOM 551 C CA . TYR A 1 71 ? -9.535 -8.087 4.737 1.00 95.94 71 TYR A CA 1
ATOM 552 C C . TYR A 1 71 ? -10.320 -6.949 4.083 1.00 95.94 71 TYR A C 1
ATOM 554 O O . TYR A 1 71 ? -11.345 -6.498 4.585 1.00 95.94 71 TYR A O 1
ATOM 562 N N . VAL A 1 72 ? -9.811 -6.484 2.945 1.00 95.25 72 VAL A N 1
ATOM 563 C CA . VAL A 1 72 ? -10.460 -5.506 2.079 1.00 95.25 72 VAL A CA 1
ATOM 564 C C . VAL A 1 72 ? -10.125 -5.868 0.643 1.00 95.25 72 VAL A C 1
ATOM 566 O O . VAL A 1 72 ? -8.992 -6.257 0.350 1.00 95.25 72 VAL A O 1
ATOM 569 N N . ALA A 1 73 ? -11.110 -5.749 -0.238 1.00 96.19 73 ALA A N 1
ATOM 570 C CA . ALA A 1 73 ? -10.961 -5.977 -1.663 1.00 96.19 73 ALA A CA 1
ATOM 571 C C . ALA A 1 73 ? -11.682 -4.873 -2.438 1.00 96.19 73 ALA A C 1
ATOM 573 O O . ALA A 1 73 ? -12.722 -4.375 -2.006 1.00 96.19 73 ALA A O 1
ATOM 574 N N . CYS A 1 74 ? -11.118 -4.491 -3.575 1.00 95.31 74 CYS A N 1
ATOM 575 C CA . CYS A 1 74 ? -11.683 -3.506 -4.482 1.00 95.31 74 CYS A CA 1
ATOM 576 C C . CYS A 1 74 ? -11.468 -3.974 -5.920 1.00 95.31 74 CYS A C 1
ATOM 578 O O . CYS A 1 74 ? -10.368 -4.395 -6.278 1.00 95.31 74 CYS A O 1
ATOM 580 N N . GLU A 1 75 ? -12.509 -3.892 -6.740 1.00 94.56 75 GLU A N 1
ATOM 581 C CA . GLU A 1 75 ? -12.398 -4.144 -8.170 1.00 94.56 75 GLU A CA 1
ATOM 582 C C . GLU A 1 75 ? -11.959 -2.867 -8.891 1.00 94.56 75 GLU A C 1
ATOM 584 O O . GLU A 1 75 ? -12.549 -1.796 -8.725 1.00 94.56 75 GLU A O 1
ATOM 589 N N . TYR A 1 76 ? -10.934 -2.982 -9.730 1.00 91.00 76 TYR A N 1
ATOM 590 C CA . TYR A 1 76 ? -10.486 -1.908 -10.598 1.00 91.00 76 TYR A CA 1
ATOM 591 C C . TYR A 1 76 ? -10.141 -2.466 -11.978 1.00 91.00 76 TYR A C 1
ATOM 593 O O . TYR A 1 76 ? -9.260 -3.309 -12.121 1.00 91.00 76 TYR A O 1
ATOM 601 N N . ARG A 1 77 ? -10.846 -1.981 -13.009 1.00 88.44 77 ARG A N 1
ATOM 602 C CA . ARG A 1 77 ? -10.651 -2.386 -14.415 1.00 88.44 77 ARG A CA 1
ATOM 603 C C . ARG A 1 77 ? -10.735 -3.905 -14.650 1.00 88.44 77 ARG A C 1
ATOM 605 O O . ARG A 1 77 ? -9.987 -4.441 -15.459 1.00 88.44 77 ARG A O 1
ATOM 612 N N . GLY A 1 78 ? -11.650 -4.592 -13.963 1.00 89.31 78 GLY A N 1
ATOM 613 C CA . GLY A 1 78 ? -11.840 -6.040 -14.109 1.00 89.31 78 GLY A CA 1
ATOM 614 C C . GLY A 1 78 ? -10.779 -6.896 -13.409 1.00 89.31 78 GLY A C 1
ATOM 615 O O . GLY A 1 78 ? -10.762 -8.106 -13.604 1.00 89.31 78 GLY A O 1
ATOM 616 N N . THR A 1 79 ? -9.912 -6.285 -12.595 1.00 92.44 79 THR A N 1
ATOM 617 C CA . THR A 1 79 ? -8.977 -6.983 -11.706 1.00 92.44 79 THR A CA 1
ATOM 618 C C . THR A 1 79 ? -9.3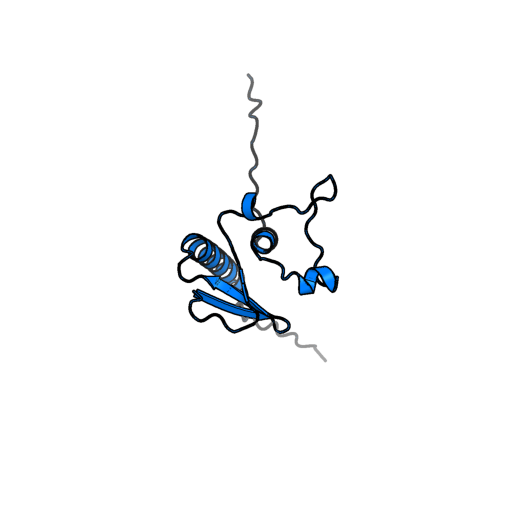04 -6.634 -10.257 1.00 92.44 79 THR A C 1
ATOM 620 O O . THR A 1 79 ? -9.580 -5.479 -9.928 1.00 92.44 79 THR A O 1
ATOM 623 N N . TRP A 1 80 ? -9.260 -7.622 -9.369 1.00 95.31 80 TRP A N 1
ATOM 624 C CA . TRP A 1 80 ? -9.452 -7.426 -7.937 1.00 95.31 80 TRP A CA 1
ATOM 625 C C . TRP A 1 80 ? -8.126 -7.137 -7.254 1.00 95.31 80 TRP A C 1
ATOM 627 O O . TRP A 1 80 ? -7.188 -7.915 -7.373 1.00 95.31 80 TRP A O 1
ATOM 637 N N . PHE A 1 81 ? -8.071 -6.058 -6.482 1.00 95.50 81 PHE A N 1
ATOM 638 C CA . PHE A 1 81 ? -6.943 -5.702 -5.625 1.00 95.50 81 PHE A CA 1
ATOM 639 C C . PHE A 1 81 ? -7.346 -5.872 -4.170 1.00 95.50 81 PHE A C 1
ATOM 641 O O . PHE A 1 81 ? -8.430 -5.440 -3.773 1.00 95.50 81 PHE A O 1
ATOM 648 N N . TYR A 1 82 ? -6.495 -6.502 -3.365 1.00 96.94 82 TYR A N 1
ATOM 649 C CA . TYR A 1 82 ? -6.865 -6.855 -2.002 1.00 96.94 82 TYR A CA 1
ATOM 650 C C . TYR A 1 82 ? -5.693 -6.915 -1.027 1.00 96.94 82 TYR A C 1
ATOM 652 O O . TYR A 1 82 ? -4.544 -7.152 -1.397 1.00 96.94 82 TYR A O 1
ATOM 660 N N . ILE A 1 83 ? -6.022 -6.726 0.250 1.00 96.69 83 ILE A N 1
ATOM 661 C CA . ILE A 1 83 ? -5.142 -7.044 1.378 1.00 96.69 83 ILE A CA 1
ATOM 662 C C . ILE A 1 83 ? -5.596 -8.393 1.931 1.00 96.69 83 ILE A C 1
ATOM 664 O O . ILE A 1 83 ? -6.779 -8.570 2.237 1.00 96.69 83 ILE A O 1
ATOM 668 N N . ALA A 1 84 ? -4.672 -9.345 2.041 1.00 96.00 84 ALA A N 1
ATOM 669 C CA . ALA A 1 84 ? -4.971 -10.674 2.561 1.00 96.00 84 ALA A CA 1
ATOM 670 C C . ALA A 1 84 ? -5.391 -10.615 4.042 1.00 96.00 84 ALA A C 1
ATOM 672 O O . ALA A 1 84 ? -4.941 -9.752 4.800 1.00 96.00 84 ALA A O 1
ATOM 673 N N . ASP A 1 85 ? -6.284 -11.512 4.464 1.00 95.38 85 ASP A N 1
ATOM 674 C CA . ASP A 1 85 ? -6.775 -11.507 5.848 1.00 95.38 85 ASP A CA 1
ATOM 675 C C . ASP A 1 85 ? -5.704 -11.930 6.879 1.00 95.38 85 ASP A C 1
ATOM 677 O O . ASP A 1 85 ? -5.742 -11.524 8.039 1.00 95.38 85 ASP A O 1
ATOM 681 N N . ASP A 1 86 ? -4.684 -12.671 6.469 1.00 95.38 86 ASP A N 1
ATOM 682 C CA . ASP A 1 86 ? -3.544 -13.045 7.310 1.00 95.38 86 ASP A CA 1
ATOM 683 C C . ASP A 1 86 ? -2.448 -11.961 7.383 1.00 95.38 86 ASP A C 1
ATOM 685 O O . ASP A 1 86 ? -1.567 -12.025 8.247 1.00 95.38 86 ASP A O 1
ATOM 689 N N . ASP A 1 87 ? -2.519 -10.912 6.556 1.00 94.75 87 ASP A N 1
ATOM 690 C CA . ASP A 1 87 ? -1.534 -9.828 6.537 1.00 94.75 87 ASP A CA 1
ATOM 691 C C . ASP A 1 87 ? -1.836 -8.735 7.579 1.00 94.75 87 ASP A C 1
ATOM 693 O O . ASP A 1 87 ? -2.375 -7.657 7.303 1.00 94.75 87 ASP A O 1
ATOM 697 N N . ILE A 1 88 ? -1.430 -9.008 8.819 1.00 94.88 88 ILE A N 1
ATOM 698 C CA . ILE A 1 88 ? -1.572 -8.088 9.958 1.00 94.88 88 ILE A CA 1
ATOM 699 C C . ILE A 1 88 ? -0.825 -6.763 9.724 1.00 94.88 88 ILE A C 1
ATOM 701 O O . ILE A 1 88 ? -1.259 -5.711 10.200 1.00 94.88 88 ILE A O 1
ATOM 705 N N . GLN A 1 89 ? 0.300 -6.781 9.005 1.00 94.81 89 GLN A N 1
ATOM 706 C CA . GLN A 1 89 ? 1.104 -5.574 8.810 1.00 94.81 89 GLN A CA 1
ATOM 707 C C . GLN A 1 89 ? 0.405 -4.596 7.877 1.00 94.81 89 GLN A C 1
ATOM 709 O O . GLN A 1 89 ? 0.214 -3.432 8.244 1.00 94.81 89 GLN A O 1
ATOM 714 N N . SER A 1 90 ? -0.072 -5.090 6.738 1.00 95.56 90 SER A N 1
ATOM 715 C CA . SER A 1 90 ? -0.822 -4.283 5.781 1.00 95.56 90 SER A CA 1
ATOM 716 C C . SER A 1 90 ? -2.131 -3.766 6.375 1.00 95.56 90 SER A C 1
ATOM 718 O O . SER A 1 90 ? -2.467 -2.600 6.161 1.00 95.56 90 SER A O 1
ATOM 720 N N . LYS A 1 91 ? -2.825 -4.561 7.204 1.00 95.81 91 LYS A N 1
ATOM 721 C CA . LYS A 1 91 ? -4.018 -4.123 7.957 1.00 95.81 91 LYS A CA 1
ATOM 722 C C . LYS A 1 91 ? -3.743 -2.923 8.860 1.00 95.81 91 LYS A C 1
ATOM 724 O O . LYS A 1 91 ? -4.507 -1.952 8.858 1.00 95.81 91 LYS A O 1
ATOM 729 N N . ASN A 1 92 ? -2.650 -2.972 9.619 1.00 95.75 92 ASN A N 1
ATOM 730 C CA . ASN A 1 92 ? -2.266 -1.889 10.522 1.00 95.75 92 ASN A CA 1
ATOM 731 C C . ASN A 1 92 ? -1.925 -0.615 9.742 1.00 95.75 92 ASN A C 1
ATOM 733 O O . ASN A 1 92 ? -2.408 0.466 10.082 1.00 95.75 92 ASN A O 1
ATOM 737 N N . THR A 1 93 ? -1.139 -0.733 8.668 1.00 94.75 93 THR A N 1
ATOM 738 C CA . THR A 1 93 ? -0.790 0.421 7.833 1.00 94.75 93 THR A CA 1
ATOM 739 C C . THR A 1 93 ? -2.009 1.003 7.119 1.00 94.75 93 THR A C 1
ATOM 741 O O . THR A 1 93 ? -2.179 2.221 7.124 1.00 94.75 93 THR A O 1
ATOM 744 N N . PHE A 1 94 ? -2.899 0.167 6.581 1.00 95.62 94 PHE A N 1
ATOM 745 C CA . PHE A 1 94 ? -4.159 0.616 5.986 1.00 95.62 94 PHE A CA 1
ATOM 746 C C . PHE A 1 94 ? -5.021 1.384 6.993 1.00 95.62 94 PHE A C 1
ATOM 748 O O . PHE A 1 94 ? -5.480 2.487 6.704 1.00 95.62 94 PHE A O 1
ATOM 755 N N . SER A 1 95 ? -5.187 0.840 8.200 1.00 94.88 95 SER A N 1
ATOM 756 C CA . SER A 1 95 ? -5.979 1.477 9.259 1.00 94.88 95 SER A CA 1
ATOM 757 C C . SER A 1 95 ? -5.411 2.842 9.654 1.00 94.88 95 SER A C 1
ATOM 759 O O . SER A 1 95 ? -6.169 3.796 9.817 1.00 94.88 95 SER A O 1
ATOM 761 N N . LEU A 1 96 ? -4.082 2.971 9.733 1.00 94.00 96 LEU A N 1
ATOM 762 C CA . LEU A 1 96 ? -3.422 4.250 9.997 1.00 94.00 96 LEU A CA 1
ATOM 763 C C . LEU A 1 96 ? -3.677 5.269 8.874 1.00 94.00 96 LEU A C 1
ATOM 765 O O . LEU A 1 96 ? -3.997 6.423 9.151 1.00 94.00 96 LEU A O 1
ATOM 769 N N . ILE A 1 97 ? -3.568 4.855 7.607 1.00 93.69 97 ILE A N 1
ATOM 770 C CA . ILE A 1 97 ? -3.861 5.725 6.455 1.00 93.69 97 ILE A CA 1
ATOM 771 C C . ILE A 1 97 ? -5.323 6.187 6.491 1.00 93.69 97 ILE A C 1
ATOM 773 O O . ILE A 1 97 ? -5.591 7.373 6.302 1.00 93.69 97 ILE A O 1
ATOM 777 N N . MET A 1 98 ? -6.257 5.284 6.797 1.00 93.12 98 MET A N 1
ATOM 778 C CA . MET A 1 98 ? -7.678 5.615 6.933 1.00 93.12 98 MET A CA 1
ATOM 779 C C . MET A 1 98 ? -7.923 6.619 8.063 1.00 93.12 98 MET A C 1
ATOM 781 O O . MET A 1 98 ? -8.634 7.600 7.862 1.00 93.12 98 MET A O 1
ATOM 785 N N . GLN A 1 99 ? -7.285 6.448 9.224 1.00 92.31 99 GLN A N 1
ATOM 786 C CA . GLN A 1 99 ? -7.359 7.418 10.323 1.00 92.31 99 GLN A CA 1
ATOM 787 C C . GLN A 1 99 ? -6.842 8.802 9.904 1.00 92.31 99 GLN A C 1
ATOM 789 O O . GLN A 1 99 ? -7.491 9.810 10.182 1.00 92.31 99 GLN A O 1
ATOM 794 N N . LEU A 1 100 ? -5.715 8.866 9.184 1.00 90.50 100 LEU A N 1
ATOM 795 C CA . LEU A 1 100 ? -5.183 10.124 8.648 1.00 90.50 100 LEU A CA 1
ATOM 796 C C . LEU A 1 100 ? -6.146 10.778 7.647 1.00 90.50 100 LEU A C 1
ATOM 798 O O . LEU A 1 100 ? -6.331 11.995 7.682 1.00 90.50 100 LEU A O 1
ATOM 802 N N . MET A 1 101 ? -6.784 9.988 6.781 1.00 88.94 101 MET A N 1
ATOM 803 C CA . MET A 1 101 ? -7.817 10.479 5.866 1.00 88.94 101 MET A CA 1
ATOM 804 C C . MET A 1 101 ? -9.035 11.022 6.618 1.00 88.94 101 MET A C 1
ATOM 806 O O . MET A 1 101 ? -9.522 12.106 6.294 1.00 88.94 101 MET A O 1
ATOM 810 N N . PHE A 1 102 ? -9.499 10.321 7.653 1.00 88.31 102 PHE A N 1
ATOM 811 C CA . PHE A 1 102 ? -10.631 10.774 8.459 1.00 88.31 102 PHE A CA 1
ATOM 812 C C . PHE A 1 102 ? -10.343 12.105 9.160 1.00 88.31 102 PHE A C 1
ATOM 814 O O . PHE A 1 102 ? -11.197 12.995 9.155 1.00 88.31 102 PHE A O 1
ATOM 821 N N . LEU A 1 103 ? -9.122 12.304 9.664 1.00 86.62 103 LEU A N 1
ATOM 822 C CA . LEU A 1 103 ? -8.699 13.584 10.240 1.00 86.62 103 LEU A CA 1
ATOM 823 C C . LEU A 1 103 ? -8.753 14.738 9.227 1.00 86.62 103 LEU A C 1
ATOM 825 O O . LEU A 1 103 ? -9.143 15.845 9.591 1.00 86.62 103 LEU A O 1
ATOM 829 N N . GLN A 1 104 ? -8.411 14.490 7.957 1.00 78.62 104 GLN A N 1
ATOM 830 C CA . GLN A 1 104 ? -8.551 15.497 6.897 1.00 78.62 104 GLN A CA 1
ATOM 831 C C . GLN A 1 104 ? -10.026 15.808 6.600 1.00 78.62 104 GLN A C 1
ATOM 833 O O . GLN A 1 104 ? -10.381 16.969 6.419 1.00 78.62 104 GLN A O 1
ATOM 838 N N . SER A 1 105 ? -10.899 14.794 6.601 1.00 69.12 105 SER A N 1
ATOM 839 C CA . SER A 1 105 ? -12.331 14.976 6.308 1.00 69.12 105 SER A CA 1
ATOM 840 C C . SER A 1 105 ? -13.114 15.716 7.400 1.00 69.12 105 SER A C 1
ATOM 842 O O . SER A 1 105 ? -14.119 16.355 7.099 1.00 69.12 105 SER A O 1
ATOM 844 N N . SER A 1 106 ? -12.639 15.703 8.651 1.00 57.69 106 SER A N 1
ATOM 845 C CA . SER A 1 106 ? -13.276 16.428 9.763 1.00 57.69 106 SER A CA 1
ATOM 846 C C . SER A 1 106 ? -13.281 17.956 9.562 1.00 57.69 106 SER A C 1
ATOM 848 O O . SER A 1 106 ? -14.143 18.652 10.093 1.00 57.69 106 SER A O 1
ATOM 850 N N . GLN A 1 107 ? -12.381 18.494 8.727 1.00 54.38 107 GLN A N 1
ATOM 851 C CA . GLN A 1 107 ? -12.355 19.925 8.396 1.00 54.38 107 GLN A CA 1
ATOM 852 C C . GLN A 1 107 ? -13.427 20.358 7.376 1.00 54.38 107 GLN A C 1
ATOM 854 O O . GLN A 1 107 ? -13.565 21.551 7.123 1.00 54.38 107 GLN A O 1
ATOM 859 N N . TYR A 1 108 ? -14.208 19.427 6.809 1.00 46.97 108 TYR A N 1
ATOM 860 C CA . TYR A 1 108 ? -15.205 19.712 5.764 1.00 46.97 108 TYR A CA 1
ATOM 861 C C . TYR A 1 108 ? -16.662 19.690 6.262 1.00 46.97 108 TYR A C 1
ATOM 863 O O . TYR A 1 108 ? -17.582 19.440 5.492 1.00 46.97 108 TYR A O 1
ATOM 871 N N . ASN A 1 109 ? -16.888 19.969 7.550 1.00 45.31 109 ASN A N 1
ATOM 872 C CA . ASN A 1 109 ? -18.226 20.203 8.113 1.00 45.31 109 ASN A CA 1
ATOM 873 C C . ASN A 1 109 ? -18.390 21.628 8.667 1.00 45.31 109 ASN A C 1
ATOM 875 O O . ASN A 1 109 ? -19.143 21.852 9.612 1.00 45.31 109 ASN A O 1
ATOM 879 N N . SER A 1 110 ? -17.721 22.624 8.077 1.00 44.41 110 SER A N 1
ATOM 880 C CA . SER A 1 110 ? -18.178 24.010 8.193 1.00 44.41 110 SER A CA 1
ATOM 881 C C . SER A 1 110 ? -19.266 24.255 7.150 1.00 44.41 110 SER A C 1
ATOM 883 O O . SER A 1 110 ? -19.061 24.855 6.098 1.00 44.41 110 SER A O 1
ATOM 885 N N . SER A 1 111 ? -20.477 23.806 7.467 1.00 47.47 111 SER A N 1
ATOM 886 C CA . SER A 1 111 ? -21.697 24.393 6.923 1.00 47.47 111 SER A CA 1
ATOM 887 C C . SER A 1 111 ? -21.813 25.846 7.408 1.00 47.47 111 SER A C 1
ATOM 889 O O . SER A 1 111 ? -22.654 26.163 8.242 1.00 47.47 111 SER A O 1
ATOM 891 N N . ASN A 1 112 ? -20.948 26.733 6.922 1.00 49.16 112 ASN A N 1
ATOM 892 C CA . ASN A 1 112 ? -21.238 28.157 6.890 1.00 49.16 112 ASN A CA 1
ATOM 893 C C . ASN A 1 112 ? -21.770 28.441 5.487 1.00 49.16 112 ASN A C 1
ATOM 895 O O . ASN A 1 112 ? -20.970 28.544 4.554 1.00 49.16 112 ASN A O 1
ATOM 899 N N . PRO A 1 113 ? -23.097 28.526 5.286 1.00 54.56 113 PRO A N 1
ATOM 900 C CA . PRO A 1 113 ? -23.612 28.994 4.016 1.00 54.56 113 PRO A CA 1
ATOM 901 C C . PRO A 1 113 ? -23.136 30.438 3.827 1.00 54.56 113 PRO A C 1
ATOM 903 O O . PRO A 1 113 ? -23.559 31.349 4.538 1.00 54.56 113 PRO A O 1
ATOM 906 N N . LEU A 1 114 ? -22.223 30.646 2.878 1.00 56.62 114 LEU A N 1
ATOM 907 C CA . LEU A 1 114 ? -21.907 31.975 2.370 1.00 56.62 114 LEU A CA 1
ATOM 908 C C . LEU A 1 114 ? -23.109 32.439 1.550 1.00 56.62 114 LEU A C 1
ATOM 910 O O . LEU A 1 114 ? -23.263 32.100 0.378 1.00 56.62 114 LEU A O 1
ATOM 914 N N . LEU A 1 115 ? -23.995 33.180 2.207 1.00 55.50 115 LEU A N 1
ATOM 915 C CA . LEU A 1 115 ? -25.118 33.843 1.569 1.00 55.50 115 LEU A CA 1
ATOM 916 C C . LEU A 1 115 ? -24.583 35.056 0.794 1.00 55.50 115 LEU A C 1
ATOM 918 O O . LEU A 1 115 ? -24.341 36.114 1.371 1.00 55.50 115 LEU A O 1
ATOM 922 N N . VAL A 1 116 ? -24.378 34.904 -0.515 1.00 60.50 116 VAL A N 1
ATOM 923 C CA . VAL A 1 116 ? -24.123 36.036 -1.415 1.00 60.50 116 VAL A CA 1
ATOM 924 C C . VAL A 1 116 ? -25.471 36.515 -1.941 1.00 60.50 116 VAL A C 1
ATOM 926 O O . VAL A 1 116 ? -25.986 35.995 -2.926 1.00 60.50 116 VAL A O 1
ATOM 929 N N . VAL A 1 117 ? -26.072 37.490 -1.261 1.00 65.88 117 VAL A N 1
ATOM 930 C CA . VAL A 1 117 ? -27.161 38.277 -1.851 1.00 65.88 117 VAL A CA 1
ATOM 931 C C . VAL A 1 117 ? -26.541 39.321 -2.767 1.00 65.88 117 VAL A C 1
ATOM 933 O O . VAL A 1 117 ? -25.847 40.228 -2.316 1.00 65.88 117 VAL A O 1
ATOM 936 N N . THR A 1 118 ? -26.793 39.198 -4.064 1.00 50.97 118 THR A N 1
ATOM 937 C CA . THR A 1 118 ? -26.631 40.309 -5.001 1.00 50.97 118 THR A CA 1
ATOM 938 C C . THR A 1 118 ? -27.744 41.321 -4.748 1.00 50.97 118 THR A C 1
ATOM 940 O O . THR A 1 118 ? -28.923 40.988 -4.872 1.00 50.97 118 THR A O 1
ATOM 943 N N . ALA A 1 119 ? -27.366 42.541 -4.360 1.00 54.06 119 ALA A N 1
ATOM 944 C CA . ALA A 1 119 ? -28.271 43.683 -4.334 1.00 54.06 119 ALA A CA 1
ATOM 945 C C . ALA A 1 119 ? -28.621 44.077 -5.777 1.00 54.06 119 ALA A C 1
ATOM 947 O O . ALA A 1 119 ? -27.742 44.109 -6.640 1.00 54.06 119 ALA A O 1
ATOM 948 N N . ASN A 1 120 ? -29.914 44.296 -6.004 1.00 47.62 120 ASN A N 1
ATOM 949 C CA . ASN A 1 120 ? -30.514 44.696 -7.275 1.00 47.62 120 ASN A CA 1
ATOM 950 C C . ASN A 1 120 ? -30.327 46.197 -7.524 1.00 47.62 120 ASN A C 1
ATOM 952 O O . ASN A 1 120 ? -30.343 46.945 -6.517 1.00 47.62 120 ASN A O 1
#

pLDDT: mean 81.72, std 14.95, range [41.88, 96.94]

Sequence (120 aa):
LDQDSESLVVQCRTLLGVLYFASKGVEVPQLDIDGHVAGGSKDRWGKPFDWKKVCTRFHVAWSVDCPKNAYVACEYRGTWFYIADDDIQSKNTFSLIMQLMFLQSSQYNSSNPLLVVTAN

Radius of gyration: 21.34 Å; chains: 1; bounding box: 61×60×45 Å